Protein 6SXW (pdb70)

Sequence (74 aa):
SVLLITELPEDGCTEEDVRKLFQPFGKVNDVLIVPYRKEAYLEMEFKEAITAIMKYIETTPLTIKGKSVKICVP

Solvent-accessible surface area: 4643 Å² total; per-residue (Å²): 85,56,3,32,2,10,87,5,13,112,129,22,29,68,93,74,42,3,20,68,35,2,107,109,48,28,54,33,90,76,6,109,47,81,96,207,144,30,26,1,94,0,64,1,82,138,67,128,9,18,63,46,0,103,159,90,50,148,107,62,74,14,70,13,139,68,92,42,6,103,38,47,84,144

GO terms:
  GO:0005515 protein binding (F, IPI)
  GO:0016607 nuclear speck (C, EXP)
  GO:0003690 double-stranded DNA binding (F, TAS)
  GO:0003723 RNA binding (F, TAS)
  GO:0005654 nucleoplasm (C, TAS)
  GO:0005737 cytoplasm (C, TAS)
  GO:0008380 RNA splicing (P, TAS)
  GO:0003723 RNA binding (F, HDA)

Structure (mmCIF, N/CA/C/O backbone):
data_6SXW
#
_entry.id   6SXW
#
_cell.length_a   57.435
_cell.length_b   57.435
_cell.length_c   46.619
_cell.angle_alpha   90.000
_cell.angle_beta   90.000
_cell.angle_gamma   120.000
#
_symmetry.space_group_name_H-M   'P 32 2 1'
#
loop_
_entity.id
_entity.type
_entity.pdbx_description
1 polymer 'Zinc finger protein 638'
2 non-polymer 'SULFATE ION'
#
loop_
_atom_site.group_PDB
_atom_site.id
_atom_site.type_symbol
_atom_site.label_atom_id
_atom_site.label_alt_id
_atom_site.label_comp_id
_atom_site.label_asym_id
_atom_site.label_entity_id
_atom_site.label_seq_id
_atom_site.pdbx_PDB_ins_code
_atom_site.Cartn_x
_atom_site.Cartn_y
_atom_site.Cartn_z
_atom_site.occupancy
_atom_site.B_iso_or_equiv
_atom_site.auth_seq_id
_atom_site.auth_comp_id
_atom_site.auth_asym_id
_atom_site.auth_atom_id
_atom_site.pdbx_PDB_model_num
ATOM 1 N N . SER A 1 1 ? 34.262 -8.971 7.311 1.00 113.00 676 SER A N 1
ATOM 2 C CA . SER A 1 1 ? 34.810 -7.786 7.958 1.00 105.74 676 SER A CA 1
ATOM 3 C C . SER A 1 1 ? 33.749 -7.029 8.759 1.00 105.55 676 SER A C 1
ATOM 4 O O . SER A 1 1 ? 33.934 -6.773 9.947 1.00 107.48 676 SER A O 1
ATOM 7 N N . VAL A 1 2 ? 32.636 -6.690 8.114 1.00 99.76 677 VAL A N 1
ATOM 8 C CA . VAL A 1 2 ? 31.599 -5.854 8.706 1.00 97.83 677 VAL A CA 1
ATOM 9 C C . VAL A 1 2 ? 30.325 -6.673 8.857 1.00 97.66 677 VAL A C 1
ATOM 10 O O . VAL A 1 2 ? 29.950 -7.421 7.949 1.00 102.62 677 VAL A O 1
ATOM 14 N N . LEU A 1 3 ? 29.661 -6.528 10.001 1.00 96.80 678 LEU A N 1
ATOM 15 C CA . LEU A 1 3 ? 28.407 -7.210 10.276 1.00 88.04 678 LEU A CA 1
ATOM 16 C C . LEU A 1 3 ? 27.297 -6.191 10.489 1.00 94.19 678 LEU A C 1
ATOM 17 O O . LEU A 1 3 ? 27.551 -5.031 10.827 1.00 95.08 678 LEU A O 1
ATOM 22 N N . LEU A 1 4 ? 26.058 -6.640 10.284 1.00 87.90 679 LEU A N 1
ATOM 23 C CA . LEU A 1 4 ? 24.870 -5.832 10.542 1.00 93.88 679 LEU A CA 1
ATOM 24 C C . LEU A 1 4 ? 23.949 -6.619 11.457 1.00 93.68 679 LEU A C 1
ATOM 25 O O . LEU A 1 4 ? 23.634 -7.776 11.166 1.00 94.22 679 LEU A O 1
ATOM 30 N N . ILE A 1 5 ? 23.523 -6.005 12.560 1.00 93.28 680 ILE A N 1
ATOM 31 C CA . ILE A 1 5 ? 22.518 -6.589 13.441 1.00 98.30 680 ILE A CA 1
ATOM 32 C C . ILE A 1 5 ? 21.294 -5.682 13.429 1.00 86.90 680 ILE A C 1
ATOM 33 O O . ILE A 1 5 ? 21.425 -4.453 13.478 1.00 84.15 680 ILE A O 1
ATOM 38 N N . THR A 1 6 ? 20.113 -6.282 13.323 1.00 95.72 681 THR A N 1
ATOM 39 C CA . THR A 1 6 ? 18.858 -5.545 13.228 1.00 100.22 681 THR A CA 1
ATOM 40 C C . THR A 1 6 ? 17.928 -5.964 14.362 1.00 105.82 681 THR A C 1
ATOM 41 O O . THR A 1 6 ? 18.248 -6.844 15.165 1.00 97.76 681 THR A O 1
ATOM 45 N N . GLU A 1 7 ? 16.760 -5.318 14.414 1.00 100.50 682 GLU A N 1
ATOM 46 C CA . GLU A 1 7 ? 15.731 -5.616 15.412 1.00 115.94 682 GLU A CA 1
ATOM 47 C C . GLU A 1 7 ? 16.272 -5.428 16.830 1.00 106.02 682 GLU A C 1
ATOM 48 O O . GLU A 1 7 ? 16.136 -6.295 17.697 1.00 101.29 682 GLU A O 1
ATOM 54 N N . LEU A 1 8 ? 16.896 -4.276 17.059 1.00 107.73 683 LEU A N 1
ATOM 55 C CA . LEU A 1 8 ? 17.446 -3.948 18.361 1.00 113.34 683 LEU A CA 1
ATOM 56 C C . LEU A 1 8 ? 16.314 -3.673 19.344 1.00 117.60 683 LEU A C 1
ATOM 57 O O . LEU A 1 8 ? 15.159 -3.505 18.946 1.00 117.23 683 LEU A O 1
ATOM 62 N N . PRO A 1 9 ? 16.612 -3.644 20.644 1.00 122.66 684 PRO A N 1
ATOM 63 C CA . PRO A 1 9 ? 15.605 -3.194 21.609 1.00 125.31 684 PRO A CA 1
ATOM 64 C C . PRO A 1 9 ? 15.128 -1.780 21.300 1.00 124.06 684 PRO A C 1
ATOM 65 O O . PRO A 1 9 ? 15.916 -0.898 20.953 1.00 125.49 684 PRO A O 1
ATOM 69 N N . GLU A 1 10 ? 13.812 -1.578 21.423 1.00 124.07 685 GLU A N 1
ATOM 70 C CA . GLU A 1 10 ? 13.225 -0.266 21.172 1.00 125.75 685 GLU A CA 1
ATOM 71 C C . GLU A 1 10 ? 13.750 0.792 22.131 1.00 130.46 685 GLU A C 1
ATOM 72 O O . GLU A 1 10 ? 13.712 1.983 21.804 1.00 122.83 685 GLU A O 1
ATOM 74 N N . ASP A 1 11 ? 14.235 0.391 23.303 1.00 131.87 686 ASP A N 1
ATOM 75 C CA . ASP A 1 11 ? 14.866 1.330 24.227 1.00 140.35 686 ASP A CA 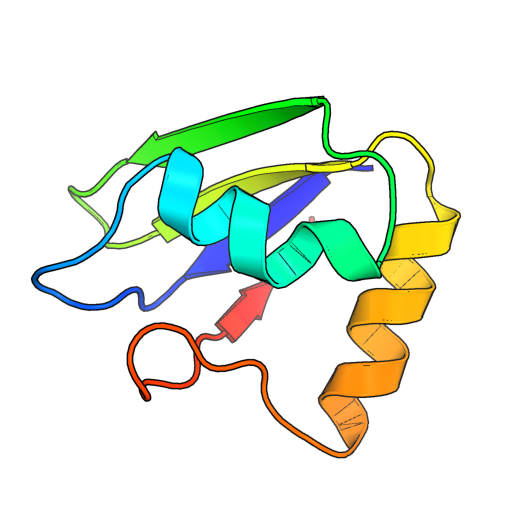1
ATOM 76 C C . ASP A 1 11 ? 15.975 0.584 24.953 1.00 135.46 686 ASP A C 1
ATOM 77 O O . ASP A 1 11 ? 15.700 -0.278 25.793 1.00 133.00 686 ASP A O 1
ATOM 82 N N . GLY A 1 12 ? 17.223 0.906 24.625 1.00 133.30 687 GLY A N 1
ATOM 83 C CA . GLY A 1 12 ? 18.356 0.245 25.241 1.00 134.99 687 GLY A CA 1
ATOM 84 C C . GLY A 1 12 ? 19.430 -0.177 24.259 1.00 144.23 687 GLY A C 1
ATOM 85 O O . GLY A 1 12 ? 20.002 -1.263 24.391 1.00 143.85 687 GLY A O 1
ATOM 86 N N . CYS A 1 13 ? 19.716 0.676 23.276 1.00 144.50 688 CYS A N 1
ATOM 87 C CA . CYS A 1 13 ? 20.756 0.430 22.284 1.00 131.11 688 CYS A CA 1
ATOM 88 C C . CYS A 1 13 ? 21.762 1.573 22.321 1.00 130.84 688 CYS A C 1
ATOM 89 O O . CYS A 1 13 ? 21.408 2.730 22.071 1.00 135.95 688 CYS A O 1
ATOM 92 N N . THR A 1 14 ? 23.009 1.250 22.652 1.00 124.58 689 THR A N 1
ATOM 93 C CA . THR A 1 14 ? 24.111 2.200 22.630 1.00 121.96 689 THR A CA 1
ATOM 94 C C . THR A 1 14 ? 25.266 1.588 21.853 1.00 119.05 689 THR A C 1
ATOM 95 O O . THR A 1 14 ? 25.274 0.393 21.553 1.00 115.17 689 THR A O 1
ATOM 99 N N . GLU A 1 15 ? 26.254 2.424 21.528 1.00 113.60 690 GLU A N 1
ATOM 100 C CA . GLU A 1 15 ? 27.471 1.907 20.916 1.00 107.39 690 GLU A CA 1
ATOM 101 C C . GLU A 1 15 ? 28.193 0.964 21.872 1.00 114.78 690 GLU A C 1
ATOM 102 O O . GLU A 1 15 ? 28.807 -0.022 21.444 1.00 108.98 690 GLU A O 1
ATOM 108 N N . GLU A 1 16 ? 28.111 1.246 23.177 1.00 126.05 691 GLU A N 1
ATOM 109 C CA . GLU A 1 16 ? 28.758 0.396 24.170 1.00 115.51 691 GLU A CA 1
ATOM 110 C C . GLU A 1 16 ? 28.034 -0.938 24.321 1.00 114.92 691 GLU A C 1
ATOM 111 O O . GLU A 1 16 ? 28.678 -1.984 24.464 1.00 116.66 691 GLU A O 1
ATOM 113 N N . ASP A 1 17 ? 26.697 -0.918 24.311 1.00 122.42 692 ASP A N 1
ATOM 114 C CA . ASP A 1 17 ? 25.899 -2.139 24.359 1.00 116.23 692 ASP A CA 1
ATOM 115 C C . ASP A 1 17 ? 26.393 -3.172 23.354 1.00 107.97 692 ASP A C 1
ATOM 116 O O . ASP A 1 17 ? 26.770 -4.291 23.720 1.00 108.90 692 ASP A O 1
ATOM 121 N N . VAL A 1 18 ? 26.394 -2.790 22.073 1.00 113.89 693 VAL A N 1
ATOM 122 C CA . VAL A 1 18 ? 26.751 -3.718 21.003 1.00 105.42 693 VAL A CA 1
ATOM 123 C C . VAL A 1 18 ? 28.174 -4.229 21.184 1.00 108.04 693 VAL A C 1
ATOM 124 O O . VAL A 1 18 ? 28.467 -5.401 20.917 1.00 105.13 693 VAL A O 1
ATOM 128 N N . ARG A 1 19 ? 29.079 -3.361 21.640 1.00 111.77 694 ARG A N 1
ATOM 129 C CA . ARG A 1 19 ? 30.456 -3.779 21.881 1.00 104.61 694 ARG A CA 1
ATOM 130 C C . ARG A 1 19 ? 30.513 -4.898 22.914 1.00 111.03 694 ARG A C 1
ATOM 131 O O . ARG A 1 19 ? 31.106 -5.954 22.672 1.00 116.29 694 ARG A O 1
ATOM 133 N N . LYS A 1 20 ? 29.883 -4.685 24.074 1.00 109.12 695 LYS A N 1
ATOM 134 C CA . LYS A 1 20 ? 29.948 -5.652 25.168 1.00 108.11 695 LYS A CA 1
ATOM 135 C C . LYS A 1 20 ? 29.515 -7.040 24.715 1.00 102.65 695 LYS A C 1
ATOM 136 O O . LYS A 1 20 ? 30.134 -8.048 25.074 1.00 101.89 695 LYS A O 1
ATOM 138 N N . LEU A 1 21 ? 28.452 -7.105 23.912 1.00 94.25 696 LEU A N 1
ATOM 139 C CA . LEU A 1 21 ? 27.929 -8.390 23.463 1.00 102.62 696 LEU A CA 1
ATOM 140 C C . LEU A 1 21 ? 28.930 -9.132 22.579 1.00 99.72 696 LEU A C 1
ATOM 141 O O . LEU A 1 21 ? 29.123 -10.344 22.734 1.00 103.39 696 LEU A O 1
ATOM 146 N N . PHE A 1 22 ? 29.589 -8.423 21.658 1.00 98.07 697 PHE A N 1
ATOM 147 C CA . PHE A 1 22 ? 30.410 -9.077 20.646 1.00 95.30 697 PHE A CA 1
ATOM 148 C C . PHE A 1 22 ? 31.889 -9.151 20.994 1.00 94.59 697 PHE A C 1
ATOM 149 O O . PHE A 1 22 ? 32.612 -9.926 20.357 1.00 83.35 697 PHE A O 1
ATOM 157 N N . GLN A 1 23 ? 32.358 -8.372 21.971 1.00 103.84 698 GLN A N 1
ATOM 158 C CA . GLN A 1 23 ? 33.770 -8.417 22.362 1.00 101.94 698 GLN A CA 1
ATOM 159 C C . GLN A 1 23 ? 34.292 -9.828 22.604 1.00 103.32 698 GLN A C 1
ATOM 160 O O . GLN A 1 23 ? 35.405 -10.136 22.140 1.00 98.32 698 GLN A O 1
ATOM 166 N N . PRO A 1 24 ? 33.570 -10.730 23.303 1.00 96.53 699 PRO A N 1
ATOM 167 C CA . PRO A 1 24 ? 34.095 -12.086 23.512 1.00 95.89 699 PRO A CA 1
ATOM 168 C C . PRO A 1 24 ? 34.441 -12.841 22.234 1.00 93.44 699 PRO A C 1
ATOM 169 O O . PRO A 1 24 ? 35.053 -13.911 22.299 1.00 91.90 699 PRO A O 1
ATOM 173 N N . PHE A 1 25 ? 34.069 -12.307 21.072 1.00 94.15 700 PHE A N 1
ATOM 174 C CA . PHE A 1 25 ? 34.343 -12.977 19.808 1.00 95.46 700 PHE A CA 1
ATOM 175 C C . PHE A 1 25 ? 35.588 -12.463 19.097 1.00 98.05 700 PHE A C 1
ATOM 176 O O . PHE A 1 25 ? 36.235 -13.237 18.3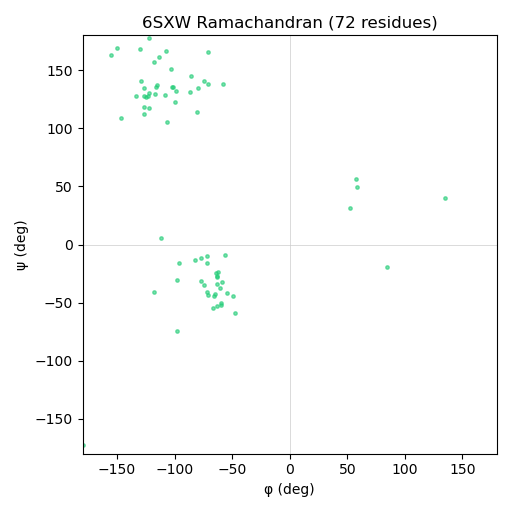83 1.00 79.10 700 PHE A O 1
ATOM 184 N N . GLY A 1 26 ? 35.942 -11.195 19.266 1.00 98.06 701 GLY A N 1
ATOM 185 C CA . GLY A 1 26 ? 37.134 -10.678 18.621 1.00 86.14 701 GLY A CA 1
ATOM 186 C C . GLY A 1 26 ? 37.347 -9.223 18.969 1.00 97.28 701 GLY A C 1
ATOM 187 O O . GLY A 1 26 ? 36.654 -8.661 19.818 1.00 103.59 701 GLY A O 1
ATOM 188 N N . LYS A 1 27 ? 38.324 -8.617 18.298 1.00 102.08 702 LYS A N 1
ATOM 189 C CA . LYS A 1 27 ? 38.633 -7.203 18.491 1.00 107.22 702 LYS A CA 1
ATOM 190 C C . LYS A 1 27 ? 37.643 -6.367 17.689 1.00 101.81 702 LYS A C 1
ATOM 191 O O . LYS A 1 27 ? 37.634 -6.415 16.455 1.00 109.36 702 LYS A O 1
ATOM 193 N N . VAL A 1 28 ? 36.804 -5.607 18.383 1.00 101.73 703 VAL A N 1
ATOM 194 C CA . VAL A 1 28 ? 35.837 -4.718 17.748 1.00 100.14 703 VAL A CA 1
ATOM 195 C C . VAL A 1 28 ? 36.407 -3.307 17.778 1.00 111.73 703 VAL A C 1
ATOM 196 O O . VAL A 1 28 ? 36.722 -2.783 18.853 1.00 110.74 703 VAL A O 1
ATOM 200 N N . ASN A 1 29 ? 36.539 -2.690 16.603 1.00 115.87 704 ASN A N 1
ATOM 201 C CA . ASN A 1 29 ? 37.097 -1.346 16.514 1.00 112.30 704 ASN A CA 1
ATOM 202 C C . ASN A 1 29 ? 35.985 -0.310 16.432 1.00 116.61 704 ASN A C 1
ATOM 203 O O . ASN A 1 29 ? 35.705 0.390 17.410 1.00 124.22 704 ASN A O 1
ATOM 208 N N . ASP A 1 30 ? 35.341 -0.216 15.272 1.00 119.79 705 ASP A N 1
ATOM 209 C CA . ASP A 1 30 ? 34.279 0.752 15.031 1.00 117.57 705 ASP A CA 1
ATOM 210 C C . ASP A 1 30 ? 32.920 0.081 15.194 1.00 112.34 705 ASP A C 1
ATOM 211 O O . ASP A 1 30 ? 32.686 -1.004 14.653 1.00 114.95 705 ASP A O 1
ATOM 216 N N . VAL A 1 31 ? 32.033 0.724 15.951 1.00 99.84 706 VAL A N 1
ATOM 217 C CA . VAL A 1 31 ? 30.630 0.330 16.059 1.00 103.68 706 VAL A CA 1
ATOM 218 C C . VAL A 1 31 ? 29.782 1.543 15.704 1.00 109.97 706 VAL A C 1
ATOM 219 O O . VAL A 1 31 ? 29.969 2.622 16.277 1.00 116.89 706 VAL A O 1
ATOM 223 N N . LEU A 1 32 ? 28.866 1.373 14.754 1.00 105.78 707 LEU A N 1
ATOM 224 C CA . LEU A 1 32 ? 27.995 2.443 14.286 1.00 111.83 707 LEU A CA 1
ATOM 225 C C . LEU A 1 32 ? 26.548 2.098 14.599 1.00 110.50 707 LEU A C 1
ATOM 226 O O . LEU A 1 32 ? 26.085 1.002 14.272 1.00 118.60 707 LEU A O 1
ATOM 231 N N . ILE A 1 33 ? 25.837 3.039 15.213 1.00 91.42 708 ILE A N 1
ATOM 232 C CA . ILE A 1 33 ? 24.465 2.837 15.659 1.00 106.77 708 ILE A CA 1
ATOM 233 C C . ILE A 1 33 ? 23.571 3.880 15.003 1.00 101.65 708 ILE A C 1
ATOM 234 O O . ILE A 1 33 ? 23.885 5.078 15.011 1.00 95.17 708 ILE A O 1
ATOM 239 N N . VAL A 1 34 ? 22.467 3.420 14.412 1.00 94.83 709 VAL A N 1
ATOM 240 C CA . VAL A 1 34 ? 21.410 4.286 13.914 1.00 96.12 709 VAL A CA 1
ATOM 241 C C . VAL A 1 34 ? 20.116 3.794 14.547 1.00 102.11 709 VAL A C 1
ATOM 242 O O . VAL A 1 34 ? 19.679 2.675 14.264 1.00 108.46 709 VAL A O 1
ATOM 246 N N . PRO A 1 35 ? 19.480 4.564 15.434 1.00 117.48 710 PRO A N 1
ATOM 247 C CA . PRO A 1 35 ? 18.272 4.059 16.099 1.00 114.90 710 PRO A CA 1
ATOM 248 C C . PRO A 1 35 ? 17.004 4.206 15.280 1.00 111.88 710 PRO A C 1
ATOM 249 O O . PRO A 1 35 ? 15.995 3.572 15.621 1.00 114.55 710 PRO A O 1
ATOM 253 N N . TYR A 1 36 ? 17.032 4.991 14.200 1.00 101.52 711 TYR A N 1
ATOM 254 C CA . TYR A 1 36 ? 15.835 5.224 13.396 1.00 114.42 711 TYR A CA 1
ATOM 255 C C . TYR A 1 36 ? 15.256 3.929 12.839 1.00 120.71 711 TYR A C 1
ATOM 256 O O . TYR A 1 36 ? 14.035 3.815 12.680 1.00 129.28 711 TYR A O 1
ATOM 265 N N . ARG A 1 37 ? 16.106 2.943 12.546 1.00 119.28 712 ARG A N 1
ATOM 266 C CA . ARG A 1 37 ? 15.665 1.641 12.062 1.00 119.84 712 ARG A CA 1
ATOM 267 C C . ARG A 1 37 ? 15.908 0.522 13.067 1.00 112.87 712 ARG A C 1
ATOM 268 O O . ARG A 1 37 ? 15.666 -0.646 12.743 1.00 115.74 712 ARG A O 1
ATOM 276 N N . LYS A 1 38 ? 16.374 0.849 14.276 1.00 107.44 713 LYS A N 1
ATOM 277 C CA . LYS A 1 38 ? 16.662 -0.137 15.324 1.00 93.46 713 LYS A CA 1
ATOM 278 C C . LYS A 1 38 ? 17.671 -1.179 14.839 1.00 104.76 713 LYS A C 1
ATOM 279 O O . LYS A 1 38 ? 17.424 -2.387 14.873 1.00 105.15 713 LYS A O 1
ATOM 281 N N . GLU A 1 39 ? 18.827 -0.692 14.393 1.00 98.50 714 GLU A N 1
ATOM 282 C CA . GLU A 1 39 ? 19.885 -1.534 13.858 1.00 92.85 714 GLU A CA 1
ATOM 283 C C . GLU A 1 39 ? 21.221 -0.868 14.143 1.00 93.42 714 GLU A C 1
ATOM 284 O O . GLU A 1 39 ? 21.281 0.294 14.551 1.00 99.26 714 GLU A O 1
ATOM 290 N N . ALA A 1 40 ? 22.298 -1.617 13.919 1.00 102.35 715 ALA A N 1
ATOM 291 C CA . ALA A 1 40 ? 23.640 -1.091 14.132 1.00 106.13 715 ALA A CA 1
ATOM 292 C C . ALA A 1 40 ? 24.616 -1.871 13.263 1.00 113.13 715 ALA A C 1
ATOM 293 O O . ALA A 1 40 ? 24.310 -2.960 12.774 1.00 107.06 715 ALA A O 1
ATOM 295 N N . TYR A 1 41 ? 25.800 -1.294 13.075 1.00 103.93 716 TYR A N 1
ATOM 296 C CA . TYR A 1 41 ? 26.843 -1.884 12.245 1.00 89.80 716 TYR A CA 1
ATOM 297 C C . TYR A 1 41 ? 28.130 -1.985 13.047 1.00 93.15 716 TYR A C 1
ATOM 298 O O . TYR A 1 41 ? 28.677 -0.965 13.483 1.00 103.57 716 TYR A O 1
ATOM 307 N N . LEU A 1 42 ? 28.609 -3.211 13.239 1.00 91.92 717 LEU A N 1
ATOM 308 C CA . LEU A 1 42 ? 29.888 -3.457 13.887 1.00 107.78 717 LEU A CA 1
ATOM 309 C C . LEU A 1 42 ? 30.935 -3.787 12.834 1.00 106.62 717 LEU A C 1
ATOM 310 O O . LEU A 1 42 ? 30.678 -4.558 11.904 1.00 103.14 717 LEU A O 1
ATOM 315 N N . GLU A 1 43 ? 32.113 -3.189 12.980 1.00 111.27 718 GLU A N 1
ATOM 316 C CA . GLU A 1 43 ? 33.228 -3.405 12.068 1.00 117.05 718 GLU A CA 1
ATOM 317 C C . GLU A 1 43 ? 34.251 -4.273 12.791 1.00 115.62 718 GLU A C 1
ATOM 318 O O . GLU A 1 43 ? 34.950 -3.798 13.693 1.00 116.19 718 GLU A O 1
ATOM 324 N N . MET A 1 44 ? 34.328 -5.544 12.406 1.00 115.09 719 MET A N 1
ATOM 325 C CA . MET A 1 44 ? 35.183 -6.504 13.088 1.00 117.97 719 MET A CA 1
ATOM 326 C C . MET A 1 44 ? 36.601 -6.447 12.532 1.00 117.41 719 MET A C 1
ATOM 327 O O . MET A 1 44 ? 36.814 -6.228 11.337 1.00 132.13 719 MET A O 1
ATOM 332 N N . GLU A 1 45 ? 37.573 -6.656 13.423 1.00 112.63 720 GLU A N 1
ATOM 333 C CA . GLU A 1 45 ? 38.976 -6.485 13.055 1.00 114.09 720 GLU A CA 1
ATOM 334 C C . GLU A 1 45 ? 39.411 -7.523 12.029 1.00 120.58 720 GLU A C 1
ATOM 335 O O . GLU A 1 45 ? 39.938 -7.179 10.965 1.00 132.34 720 GLU A O 1
ATOM 341 N N . PHE A 1 46 ? 39.209 -8.801 12.339 1.00 113.95 721 PHE A N 1
ATOM 342 C CA . PHE A 1 46 ? 39.582 -9.895 11.458 1.00 110.28 721 PHE A CA 1
ATOM 343 C C . PHE A 1 46 ? 38.334 -10.615 10.967 1.00 109.13 721 PHE A C 1
ATOM 344 O O . PHE A 1 46 ? 37.256 -10.504 11.552 1.00 123.71 721 PHE A O 1
ATOM 352 N N . LYS A 1 47 ? 38.496 -11.361 9.879 1.00 101.28 722 LYS A N 1
ATOM 353 C CA . LYS A 1 47 ? 37.392 -12.105 9.292 1.00 109.22 722 LYS A CA 1
ATOM 354 C C . LYS A 1 47 ? 37.066 -13.380 10.054 1.00 104.77 722 LYS A C 1
ATOM 355 O O . LYS A 1 47 ? 36.018 -13.986 9.801 1.00 106.04 722 LYS A O 1
ATOM 357 N N . GLU A 1 48 ? 37.929 -13.793 10.981 1.00 96.35 723 GLU A N 1
ATOM 358 C CA . GLU A 1 48 ? 37.704 -15.041 11.699 1.00 104.31 723 GLU A CA 1
ATOM 359 C C . GLU A 1 48 ? 36.649 -14.898 12.788 1.00 98.51 723 GLU A C 1
ATOM 360 O O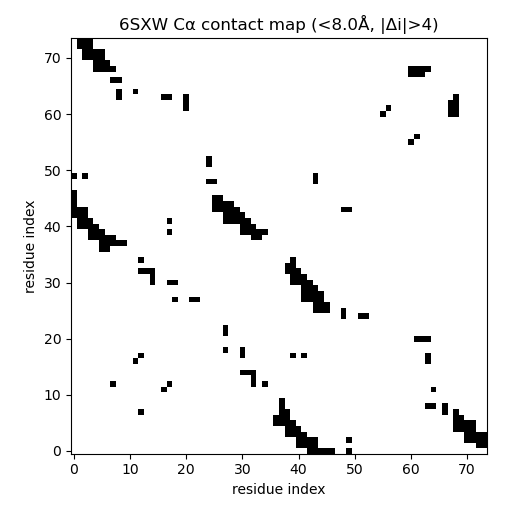 . GLU A 1 48 ? 35.938 -15.865 13.088 1.00 81.88 723 GLU A O 1
ATOM 366 N N . ALA A 1 49 ? 36.530 -13.715 13.392 1.00 94.81 724 ALA A N 1
ATOM 367 C CA . ALA A 1 49 ? 35.465 -13.501 14.362 1.00 82.65 724 ALA A CA 1
ATOM 368 C C . ALA A 1 49 ? 34.092 -13.611 13.719 1.00 90.72 724 ALA A C 1
ATOM 369 O O . ALA A 1 49 ? 33.131 -13.980 14.399 1.00 93.33 724 ALA A O 1
ATOM 371 N N . ILE A 1 50 ? 33.990 -13.320 12.423 1.00 99.02 725 ILE A N 1
ATOM 372 C CA . ILE A 1 50 ? 32.720 -13.435 11.712 1.00 80.22 725 ILE A CA 1
ATOM 373 C C . ILE A 1 50 ? 32.245 -14.883 11.700 1.00 81.49 725 ILE A C 1
ATOM 374 O O . ILE A 1 50 ? 31.109 -15.185 12.081 1.00 73.45 725 ILE A O 1
ATOM 379 N N . THR A 1 51 ? 33.112 -15.801 11.257 1.00 93.94 726 THR A N 1
ATOM 380 C CA . THR A 1 51 ? 32.747 -17.213 11.251 1.00 97.05 726 THR A CA 1
ATOM 381 C C . THR A 1 51 ? 32.503 -17.724 12.662 1.00 93.30 726 THR A C 1
ATOM 382 O O . THR A 1 51 ? 31.726 -18.664 12.855 1.00 86.70 726 THR A O 1
ATOM 386 N N . ALA A 1 52 ? 33.153 -17.116 13.657 1.00 106.32 727 ALA A N 1
ATOM 387 C CA . ALA A 1 52 ? 32.937 -17.511 15.044 1.00 88.13 727 ALA A CA 1
ATOM 388 C C . ALA A 1 52 ? 31.563 -17.081 15.535 1.00 83.62 727 ALA A C 1
ATOM 389 O O . ALA A 1 52 ? 30.874 -17.854 16.209 1.00 98.62 727 ALA A O 1
ATOM 391 N N . ILE A 1 53 ? 31.152 -15.851 15.21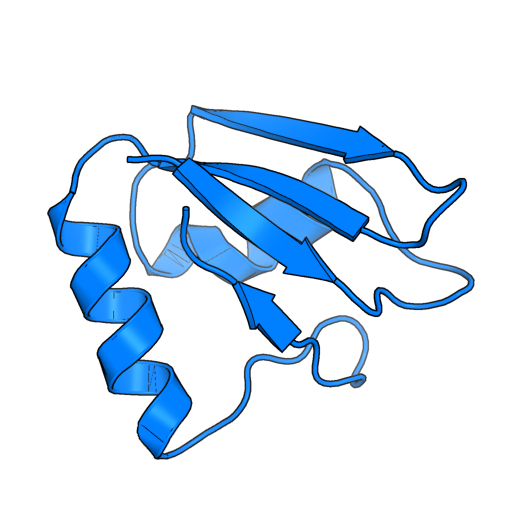2 1.00 74.69 728 ILE A N 1
ATOM 392 C CA . ILE A 1 53 ? 29.802 -15.400 15.542 1.00 77.09 728 ILE A CA 1
ATOM 393 C C . ILE A 1 53 ? 28.777 -16.304 14.875 1.00 83.17 728 ILE A C 1
ATOM 394 O O . ILE A 1 53 ? 27.863 -16.821 15.523 1.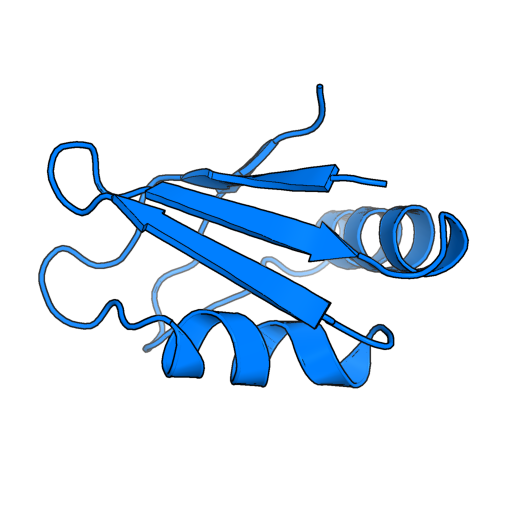00 97.33 728 ILE A O 1
ATOM 399 N N . MET A 1 54 ? 28.937 -16.528 13.569 1.00 89.10 729 MET A N 1
ATOM 400 C CA . MET A 1 54 ? 27.904 -17.206 12.794 1.00 89.44 729 MET A CA 1
ATOM 401 C C . MET A 1 54 ? 27.730 -18.655 13.229 1.00 80.49 729 MET A C 1
ATOM 402 O O . MET A 1 54 ? 26.598 -19.129 13.384 1.00 84.47 729 MET A O 1
ATOM 407 N N . LYS A 1 55 ? 28.836 -19.379 13.429 1.00 77.47 730 LYS A N 1
ATOM 408 C CA . LYS A 1 55 ? 28.713 -20.769 13.856 1.00 98.00 730 LYS A CA 1
ATOM 409 C C . LYS A 1 55 ? 28.081 -20.878 15.239 1.00 110.53 730 LYS A C 1
ATOM 410 O O . LYS A 1 55 ? 27.479 -21.908 15.566 1.00 114.39 730 LYS A O 1
ATOM 416 N N . TYR A 1 56 ? 28.198 -19.827 16.055 1.00 112.23 731 TYR A N 1
ATOM 417 C CA . TYR A 1 56 ? 27.589 -19.844 17.381 1.00 102.56 731 TYR A CA 1
ATOM 418 C C . TYR A 1 56 ? 26.078 -19.663 17.302 1.00 100.40 731 TYR A C 1
ATOM 419 O O . TYR A 1 56 ? 25.337 -20.237 18.109 1.00 117.51 731 TYR A O 1
ATOM 428 N N . ILE A 1 57 ? 25.603 -18.863 16.343 1.00 103.91 732 ILE A N 1
ATOM 429 C CA . ILE A 1 57 ? 24.178 -18.557 16.248 1.00 111.98 732 ILE A CA 1
ATOM 430 C C . ILE A 1 57 ? 23.347 -19.733 15.756 1.00 108.45 732 ILE A C 1
ATOM 431 O O . ILE A 1 57 ? 22.119 -19.715 15.905 1.00 101.96 732 ILE A O 1
ATOM 436 N N . GLU A 1 58 ? 23.971 -20.759 15.177 1.00 101.84 733 GLU A N 1
ATOM 437 C CA . GLU A 1 58 ? 23.184 -21.885 14.690 1.00 105.78 733 GLU A CA 1
ATOM 438 C C . GLU A 1 58 ? 22.624 -22.740 15.820 1.00 115.48 733 GLU A C 1
ATOM 439 O O . GLU A 1 58 ? 21.785 -23.609 15.557 1.00 118.17 733 GLU A O 1
ATOM 445 N N . THR A 1 59 ? 23.055 -22.516 17.059 1.00 125.41 734 THR A N 1
ATOM 446 C CA . THR A 1 59 ? 22.507 -23.213 18.215 1.00 104.76 734 THR A CA 1
ATOM 447 C C . THR A 1 59 ? 21.840 -22.282 19.212 1.00 95.94 734 THR A C 1
ATOM 448 O O . THR A 1 59 ? 20.782 -22.619 19.747 1.00 106.77 734 THR A O 1
ATOM 452 N N . THR A 1 60 ? 22.428 -21.113 19.478 1.00 97.55 735 THR A N 1
ATOM 453 C CA . THR A 1 60 ? 21.906 -20.195 20.478 1.00 96.47 735 THR A CA 1
ATOM 454 C C . THR A 1 60 ? 21.875 -18.783 19.904 1.00 108.17 735 THR A C 1
ATOM 455 O O . THR A 1 60 ? 22.895 -18.312 19.369 1.00 118.98 735 THR A O 1
ATOM 459 N N . PRO A 1 61 ? 20.738 -18.094 19.974 1.00 108.01 736 PRO A N 1
ATOM 460 C CA . PRO A 1 61 ? 20.687 -16.702 19.511 1.00 107.15 736 PRO A CA 1
ATOM 461 C C . PRO A 1 61 ? 21.360 -15.756 20.494 1.00 100.81 736 PRO A C 1
ATOM 462 O O . PRO A 1 61 ? 21.240 -15.902 21.713 1.00 108.81 736 PRO A O 1
ATOM 466 N N . LEU A 1 62 ? 22.076 -14.774 19.950 1.00 111.77 737 LEU A N 1
ATOM 467 C CA . LEU A 1 62 ? 22.659 -13.725 20.775 1.00 106.56 737 LEU A CA 1
ATOM 468 C C . LEU A 1 62 ? 21.566 -12.809 21.310 1.00 94.37 737 LEU A C 1
ATOM 469 O O . LEU A 1 62 ? 20.632 -12.448 20.587 1.00 83.73 737 LEU A O 1
ATOM 474 N N . THR A 1 63 ? 21.688 -12.430 22.587 1.00 111.30 738 THR A N 1
ATOM 475 C CA . THR A 1 63 ? 20.682 -11.625 23.270 1.00 115.38 738 THR A CA 1
ATOM 476 C C . THR A 1 63 ? 21.315 -10.388 23.900 1.00 109.07 738 THR A C 1
ATOM 477 O O . THR A 1 63 ? 22.367 -10.476 24.540 1.00 106.79 738 THR A O 1
ATOM 481 N N . ILE A 1 64 ? 20.666 -9.237 23.715 1.00 97.23 739 ILE A N 1
ATOM 482 C CA . ILE A 1 64 ? 21.033 -7.991 24.381 1.00 110.86 739 ILE A CA 1
ATOM 483 C C . ILE A 1 64 ? 19.810 -7.498 25.147 1.00 115.00 739 ILE A C 1
ATOM 484 O O . ILE A 1 64 ? 18.713 -7.409 24.583 1.00 105.83 739 ILE A O 1
ATOM 489 N N . LYS A 1 65 ? 19.996 -7.208 26.437 1.00 119.56 740 LYS A N 1
ATOM 490 C CA . LYS A 1 65 ? 18.891 -6.881 27.346 1.00 122.08 740 LYS A CA 1
ATOM 491 C C . LYS A 1 65 ? 17.796 -7.943 27.304 1.00 117.81 740 LYS A C 1
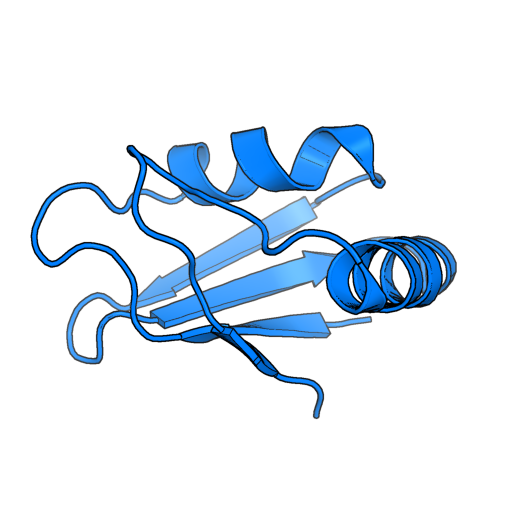ATOM 492 O O . LYS A 1 65 ? 16.612 -7.643 27.475 1.00 111.40 740 LYS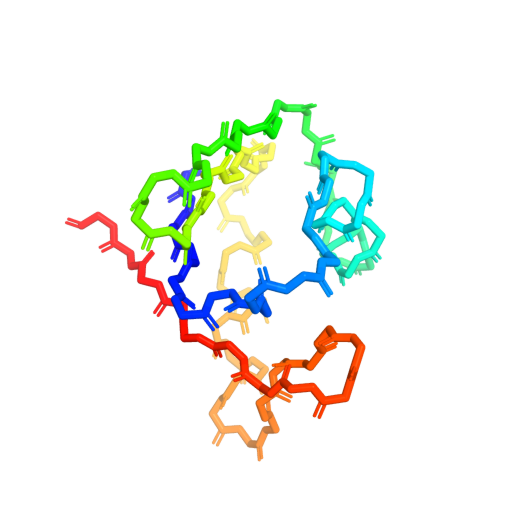 A O 1
ATOM 498 N N . GLY A 1 66 ? 18.187 -9.194 27.065 1.00 113.33 741 GLY A N 1
ATOM 499 C CA . GLY A 1 66 ? 17.255 -10.296 27.014 1.00 112.17 741 GLY A CA 1
ATOM 500 C C . GLY A 1 66 ? 16.567 -10.510 25.685 1.00 108.43 741 GLY A C 1
ATOM 501 O O . GLY A 1 66 ? 16.034 -11.601 25.451 1.00 110.63 741 GLY A O 1
ATOM 502 N N . LYS A 1 67 ? 16.544 -9.512 24.806 1.00 110.29 742 LYS A N 1
ATOM 503 C CA . LYS A 1 67 ? 15.950 -9.677 23.486 1.00 106.61 742 LYS A CA 1
ATOM 504 C C . LYS A 1 67 ? 16.986 -10.248 22.526 1.00 108.98 742 LYS A C 1
ATOM 505 O O . LYS A 1 67 ? 18.112 -9.749 22.451 1.00 110.65 742 LYS A O 1
ATOM 511 N N . SER A 1 68 ? 16.604 -11.290 21.795 1.00 111.05 743 SER A N 1
ATOM 512 C CA . SER A 1 68 ? 17.474 -11.847 20.771 1.00 110.08 743 SER A CA 1
ATOM 513 C C . SER A 1 68 ? 17.397 -10.987 19.515 1.00 102.81 743 SER A C 1
ATOM 514 O O . SER A 1 68 ? 16.307 -10.595 19.086 1.00 108.28 743 SER A O 1
ATOM 517 N N . VAL A 1 69 ? 18.554 -10.687 18.933 1.00 102.05 744 VAL A N 1
ATOM 518 C CA . VAL A 1 69 ? 18.634 -9.845 17.747 1.00 104.24 744 VAL A CA 1
ATOM 519 C C . VAL A 1 69 ? 18.974 -10.713 16.538 1.00 99.74 744 VAL A C 1
ATOM 520 O O . VAL A 1 69 ? 19.382 -11.870 16.664 1.00 96.79 744 VAL A O 1
ATOM 524 N N . LYS A 1 70 ? 18.808 -10.135 15.350 1.00 98.80 745 LYS A N 1
ATOM 525 C CA . LYS A 1 70 ? 19.064 -10.826 14.095 1.00 103.24 745 LYS A CA 1
ATOM 526 C C . LYS A 1 70 ? 20.320 -10.267 13.443 1.00 90.48 745 LYS A C 1
ATOM 527 O O . LYS A 1 70 ? 20.446 -9.052 13.268 1.00 90.63 745 LYS A O 1
ATOM 533 N N . ILE A 1 71 ? 21.235 -11.157 13.078 1.00 87.12 746 ILE A N 1
ATOM 534 C CA . ILE A 1 71 ? 22.523 -10.789 12.503 1.00 93.71 746 ILE A CA 1
ATOM 535 C C . ILE A 1 71 ? 22.464 -10.979 10.995 1.00 96.03 746 ILE A C 1
ATOM 536 O O . ILE A 1 71 ? 21.967 -12.002 10.503 1.00 97.63 746 ILE A O 1
ATOM 541 N N . CYS A 1 72 ? 22.986 -10.000 10.257 1.00 97.93 747 CYS A N 1
ATOM 542 C CA . CYS A 1 72 ? 22.955 -10.011 8.803 1.00 92.43 747 CYS A CA 1
ATOM 543 C C . CYS A 1 72 ? 24.346 -9.745 8.243 1.00 98.54 747 CYS A C 1
ATOM 544 O O . CYS A 1 72 ? 25.092 -8.912 8.766 1.00 97.33 747 CYS A O 1
ATOM 547 N N . VAL A 1 73 ? 24.681 -10.460 7.174 1.00 105.81 748 VAL A N 1
ATOM 548 C CA . VAL A 1 73 ? 25.962 -10.344 6.481 1.00 103.01 748 VAL A CA 1
ATOM 549 C C . VAL A 1 73 ? 25.728 -9.537 5.209 1.00 106.31 748 VAL A C 1
ATOM 550 O O . VAL A 1 73 ? 24.603 -9.535 4.687 1.00 109.27 748 VAL A O 1
ATOM 554 N N . PRO A 1 74 ? 26.730 -8.792 4.708 1.00 111.45 749 PRO A N 1
ATOM 555 C CA . PRO A 1 74 ? 26.762 -8.177 3.380 1.00 113.62 749 PRO A CA 1
ATOM 556 C C . PRO A 1 74 ? 25.982 -8.943 2.315 1.00 112.19 749 PRO A C 1
ATOM 557 O O . PRO A 1 74 ? 25.367 -8.317 1.459 1.00 112.73 749 PRO A O 1
#

InterPro domains:
  IPR000504 RNA recognition motif domain [PF00076] (679-729)
  IPR000504 RNA recognition motif domain [PS50102] (676-746)
  IPR000504 RNA recognition motif domain [SM00360] (677-747)
  IPR000504 RNA recognition motif domain [SM00360] (906-975)
  IPR000690 Matrin/U1-C, C2H2-type zinc finger [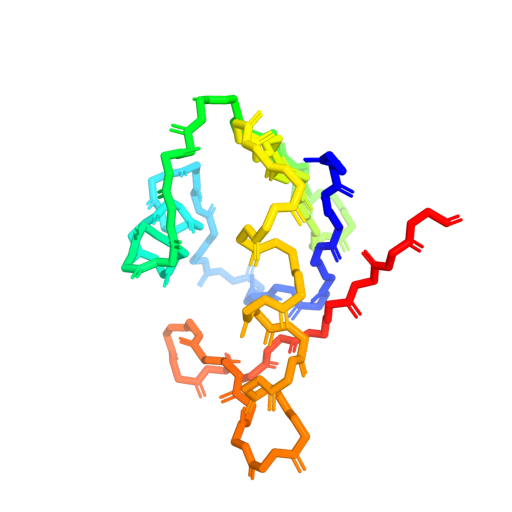PS50171] (1928-1958)
  IPR003604 Matrin/U1-C-like, C2H2-type zinc finger [SM00451] (423-457)
  IPR003604 Matrin/U1-C-like, C2H2-type zinc finger [SM00451] (1925-1959)
  IPR012677 Nucleotide-binding alpha-beta plait domain superfamily [G3DSA:3.30.70.330] (654-760)
  IPR012677 Nucleotide-binding alpha-beta plait domain superfamily [G3DSA:3.30.70.330] (893-988)
  IPR012677 Nucleotide-binding alpha-beta plait domain superfamily [G3DSA:3.30.70.330] (1001-1085)
  IPR013087 Zinc finger C2H2-type [PS00028] (1930-1952)
  IPR013087 Zinc finger C2H2-type [SM00355] (426-450)
  IPR013087 Zinc finger C2H2-type [SM00355] (1928-1952)
  IPR022755 Zinc finger, double-stranded RNA binding [PF12171] (1928-1953)
  IPR033096 Zinc finger protein 638, RNA recognition motif 1/2 [cd12716] (905-979)
  IPR035979 RNA-binding domain superfamily [SSF54928] (670-753)
  IPR035979 RNA-binding domain superfamily [SSF54928] (896-979)
  IPR035979 RNA-binding domain superfamily [SSF54928] (999-1082)
  IPR036236 Zinc finger C2H2 superfamily [SSF57667] (1918-1972)

Nearest PDB structures (foldseek):
  6sxw-assembly1_A  TM=1.014E+00  e=8.449E-15  Homo sapiens
  8bwf-assembly10_J  TM=9.215E-01  e=3.290E-07  Homo sapiens
  8bwf-assembly14_N  TM=9.228E-01  e=4.283E-07  Homo sapiens
  1x4f-assembly1_A  TM=9.000E-01  e=1.952E-06  Mus musculus
  2mqo-assembly1_A  TM=9.067E-01  e=4.915E-06  Rattus norvegicus

B-factor: mean 108.52, std 15.06, range [73.23, 209.68]

Radius of gyration: 11.21 Å; Cα contacts (8 Å, |Δi|>4): 125; chains: 1; bounding box: 26×28×24 Å

Secondary structure (DSSP, 8-state):
-EEEEES--SS---HHHHHHHHGGGS-EEEEEEEGGGTEEEEEESSSHHHHHHHHHHTTS--EETTEE-EEE--

Foldseek 3Di:
DKKKKAPAPLPDDDQVQVCVQLVVLADWDDKADDNVRRMIMTDGDDPRSVVVVVVVCVVPFRDGPRHGIGMDDD

Organism: Homo sapiens (NCBI:txid9606)